Protein AF-A0A017SWA0-F1 (afdb_monomer_lite)

Sequence (152 aa):
MSAAVLQQTRLGQLRKLGAVLAPLDQPATQAIHRRFMESFVDPLRHDELLWALSKRRPIDHHRFLRADVVWPSAPAGASIAWLTAGSPEAGCFRLEREPWLPGVRLQPASLDEVWVGSWPGVFVCFDAGRAVLVTLDYERIFCNLRGRSPYR

Radius of gyration: 14.64 Å; chains: 1; bounding box: 35×38×32 Å

Structure (mmCIF, N/CA/C/O backbone):
data_AF-A0A017SWA0-F1
#
_entry.id   AF-A0A017SWA0-F1
#
loop_
_atom_site.group_PDB
_atom_site.id
_atom_site.type_symbol
_atom_site.label_atom_id
_atom_site.label_alt_id
_atom_site.label_comp_id
_atom_site.label_asym_id
_atom_site.label_entity_id
_atom_site.label_seq_id
_atom_site.pdbx_PDB_ins_code
_atom_site.Cartn_x
_atom_site.Cartn_y
_atom_site.Cartn_z
_atom_site.occupancy
_atom_site.B_iso_or_equiv
_atom_site.auth_seq_id
_atom_site.auth_comp_id
_atom_site.auth_asym_id
_atom_site.auth_atom_id
_atom_site.pdbx_PDB_model_num
ATOM 1 N N . MET A 1 1 ? 12.073 20.457 8.235 1.00 64.44 1 MET A N 1
ATOM 2 C CA . MET A 1 1 ? 11.106 19.610 8.972 1.00 64.44 1 MET A CA 1
ATOM 3 C C . MET A 1 1 ? 11.707 18.219 9.129 1.00 64.44 1 MET A C 1
ATOM 5 O O . MET A 1 1 ? 12.196 17.692 8.138 1.00 64.44 1 MET A O 1
ATOM 9 N N . SER A 1 2 ? 11.767 17.657 10.342 1.00 82.62 2 SER A N 1
ATOM 10 C CA . SER A 1 2 ? 12.342 16.318 10.561 1.00 82.62 2 SER A CA 1
ATOM 11 C C . SER A 1 2 ? 11.392 15.214 10.075 1.00 82.62 2 SER A C 1
ATOM 13 O O . SER A 1 2 ? 10.186 15.438 9.965 1.00 82.62 2 SER A O 1
ATOM 15 N N . ALA A 1 3 ? 11.924 14.016 9.806 1.00 77.25 3 ALA A N 1
ATOM 16 C CA . ALA A 1 3 ? 11.120 12.853 9.416 1.00 77.25 3 ALA A CA 1
ATOM 17 C C . ALA A 1 3 ? 10.039 12.526 10.461 1.00 77.25 3 ALA A C 1
ATOM 19 O O . ALA A 1 3 ? 8.894 12.281 10.099 1.00 77.25 3 ALA A O 1
ATOM 20 N N . ALA A 1 4 ? 10.384 12.627 11.749 1.00 79.31 4 ALA A N 1
ATOM 21 C CA . ALA A 1 4 ? 9.455 12.411 12.853 1.00 79.31 4 ALA A CA 1
ATOM 22 C C . ALA A 1 4 ? 8.306 13.433 12.872 1.00 79.31 4 ALA A C 1
ATOM 24 O O . ALA A 1 4 ? 7.157 13.047 13.059 1.00 79.31 4 ALA A O 1
ATOM 25 N N . VAL A 1 5 ? 8.589 14.720 12.631 1.00 84.38 5 VAL A N 1
ATOM 26 C CA . VAL A 1 5 ? 7.548 15.763 12.577 1.00 84.38 5 VAL A CA 1
ATOM 27 C C . VAL A 1 5 ? 6.638 15.550 11.374 1.00 84.38 5 VAL A C 1
ATOM 29 O O . VAL A 1 5 ? 5.422 15.557 11.529 1.00 84.38 5 VAL A O 1
ATOM 32 N N . LEU A 1 6 ? 7.211 15.285 10.194 1.00 81.62 6 LEU A N 1
ATOM 33 C CA . LEU A 1 6 ? 6.427 14.988 8.995 1.00 81.62 6 LEU A CA 1
ATOM 34 C C . LEU A 1 6 ? 5.513 13.782 9.232 1.00 81.62 6 LEU A C 1
ATOM 36 O O . LEU A 1 6 ? 4.318 13.846 8.959 1.00 81.62 6 LEU A O 1
ATOM 40 N N . GLN A 1 7 ? 6.055 12.708 9.801 1.00 82.25 7 GLN A N 1
ATOM 41 C CA . GLN A 1 7 ? 5.286 11.519 10.131 1.00 82.25 7 GLN A CA 1
ATOM 42 C C . GLN A 1 7 ? 4.168 11.824 11.135 1.00 82.25 7 GLN A C 1
ATOM 44 O O . GLN A 1 7 ? 3.028 11.437 10.907 1.00 82.25 7 GLN A O 1
ATOM 49 N N . GLN A 1 8 ? 4.453 12.544 12.221 1.00 84.75 8 GLN A N 1
ATOM 50 C CA . GLN A 1 8 ? 3.445 12.901 13.221 1.00 84.75 8 GLN A CA 1
ATOM 51 C C . GLN A 1 8 ? 2.324 13.758 12.640 1.00 84.75 8 GLN A C 1
ATOM 53 O O . GLN A 1 8 ? 1.156 13.466 12.895 1.00 84.75 8 GLN A O 1
ATOM 58 N N . THR A 1 9 ? 2.654 14.772 11.834 1.00 86.50 9 THR A N 1
ATOM 59 C CA . THR A 1 9 ? 1.653 15.570 11.118 1.00 86.50 9 THR A CA 1
ATOM 60 C C . THR A 1 9 ? 0.770 14.658 10.285 1.00 86.50 9 THR A C 1
ATOM 62 O O . THR A 1 9 ? -0.454 14.770 10.345 1.00 86.50 9 THR A O 1
ATOM 65 N N . ARG A 1 10 ? 1.373 13.702 9.572 1.00 80.81 10 ARG A N 1
ATOM 66 C CA . ARG A 1 10 ? 0.627 12.834 8.675 1.00 80.81 10 ARG A CA 1
ATOM 67 C C . ARG A 1 10 ? -0.291 11.852 9.384 1.00 80.81 10 ARG A C 1
ATOM 69 O O . ARG A 1 10 ? -1.489 11.797 9.111 1.00 80.81 10 ARG A O 1
ATOM 76 N N . LEU A 1 11 ? 0.253 11.134 10.360 1.00 83.44 11 LEU A N 1
ATOM 77 C CA . LEU A 1 11 ? -0.528 10.253 11.222 1.00 83.44 11 LEU A CA 1
ATOM 78 C C . LEU A 1 11 ? -1.622 11.033 11.966 1.00 83.44 11 LEU A C 1
ATOM 80 O O . LEU A 1 11 ? -2.702 10.503 12.207 1.00 83.44 11 LEU A O 1
ATOM 84 N N . GLY A 1 12 ? -1.370 12.302 12.292 1.00 85.75 12 GLY A N 1
ATOM 85 C CA . GLY A 1 12 ? -2.352 13.211 12.865 1.00 85.75 12 GLY A CA 1
ATOM 86 C C . GLY A 1 12 ? -3.560 13.439 11.956 1.00 85.75 12 GLY A C 1
ATOM 87 O O . GLY A 1 12 ? -4.685 13.339 12.438 1.00 85.75 12 GLY A O 1
ATOM 88 N N . GLN A 1 13 ? -3.371 13.702 10.656 1.00 83.94 13 GLN A N 1
ATOM 89 C CA . GLN A 1 13 ? -4.526 13.882 9.762 1.00 83.94 13 GLN A CA 1
ATOM 90 C C . GLN A 1 13 ? -5.250 12.550 9.511 1.00 83.94 13 GLN A C 1
ATOM 92 O O . GLN A 1 13 ? -6.470 12.550 9.417 1.00 83.94 13 GLN A O 1
ATOM 97 N N . LEU A 1 14 ? -4.544 11.412 9.507 1.00 79.38 14 LEU A N 1
ATOM 98 C CA . LEU A 1 14 ? -5.185 10.092 9.443 1.00 79.38 14 LEU A CA 1
ATOM 99 C C . LEU A 1 14 ? -6.092 9.820 10.645 1.00 79.38 14 LEU A C 1
ATOM 101 O O . LEU A 1 14 ? -7.234 9.404 10.479 1.00 79.38 14 LEU A O 1
ATOM 105 N N . ARG A 1 15 ? -5.617 10.119 11.856 1.00 85.81 15 ARG A N 1
ATOM 106 C CA . ARG A 1 15 ? -6.428 9.979 13.073 1.00 85.81 15 ARG A CA 1
ATOM 107 C C . ARG A 1 15 ? -7.638 10.911 13.077 1.00 85.81 15 ARG A C 1
ATOM 109 O O . ARG A 1 15 ? -8.692 10.516 13.558 1.00 85.81 15 ARG A O 1
ATOM 116 N N . LYS A 1 16 ? -7.517 12.122 12.517 1.00 86.75 16 LYS A N 1
ATOM 117 C CA . LYS A 1 16 ? -8.656 13.048 12.350 1.00 86.75 16 LYS A CA 1
ATOM 118 C C . LYS A 1 16 ? -9.744 12.493 11.427 1.00 86.75 16 LYS A C 1
ATOM 120 O O . LYS A 1 16 ? -10.898 12.859 11.594 1.00 86.75 16 LYS A O 1
ATOM 125 N N . LEU A 1 17 ? -9.378 11.614 10.495 1.00 82.38 17 LEU A N 1
ATOM 126 C CA . LEU A 1 17 ? -10.304 10.887 9.622 1.00 82.38 17 LEU A CA 1
ATOM 127 C C . LEU A 1 17 ? -10.823 9.582 10.259 1.00 82.38 17 LEU A C 1
ATOM 129 O O . LEU A 1 17 ? -11.461 8.789 9.585 1.00 82.38 17 LEU A O 1
ATOM 133 N N . GLY A 1 18 ? -10.535 9.326 11.541 1.00 84.25 18 GLY A N 1
ATOM 134 C CA . GLY A 1 18 ? -10.996 8.127 12.247 1.00 84.25 18 GLY A CA 1
ATOM 135 C C . GLY A 1 18 ? -10.137 6.876 12.037 1.00 84.25 18 GLY A C 1
ATOM 136 O O . GLY A 1 18 ? -10.454 5.831 12.601 1.00 84.25 18 GLY A O 1
ATOM 137 N N . ALA A 1 19 ? -9.025 6.966 11.295 1.00 84.12 19 ALA A N 1
ATOM 138 C CA . ALA A 1 19 ? -8.168 5.812 11.045 1.00 84.12 19 ALA A CA 1
ATOM 139 C C . ALA A 1 19 ? -7.457 5.346 12.329 1.00 84.12 19 ALA A C 1
ATOM 141 O O . ALA A 1 19 ? -6.717 6.101 12.973 1.00 84.12 19 ALA A O 1
ATOM 142 N N . VAL A 1 20 ? -7.616 4.064 12.651 1.00 88.19 20 VAL A N 1
ATOM 143 C CA . VAL A 1 20 ? -6.857 3.369 13.691 1.00 88.19 20 VAL A CA 1
ATOM 144 C C . VAL A 1 20 ? -5.598 2.802 13.052 1.00 88.19 20 VAL A C 1
ATOM 146 O O . VAL A 1 20 ? -5.649 2.016 12.102 1.00 88.19 20 VAL A O 1
ATOM 149 N N . LEU A 1 21 ? -4.447 3.237 13.562 1.00 89.62 21 LEU A N 1
ATOM 150 C CA . LEU A 1 21 ? -3.162 2.980 12.932 1.00 89.62 21 LEU A CA 1
ATOM 151 C C . LEU A 1 21 ? -2.029 2.827 13.937 1.00 89.62 21 LEU A C 1
ATOM 153 O O . LEU A 1 21 ? -2.053 3.423 15.018 1.00 89.62 21 LEU A O 1
ATOM 157 N N . ALA A 1 22 ? -1.001 2.093 13.527 1.00 89.75 22 ALA A N 1
ATOM 158 C CA . ALA A 1 22 ? 0.261 1.976 14.237 1.00 89.75 22 ALA A CA 1
ATOM 159 C C . ALA A 1 22 ? 1.428 2.091 13.244 1.00 89.75 22 ALA A C 1
ATOM 161 O O . ALA A 1 22 ? 1.410 1.415 12.209 1.00 89.75 22 ALA A O 1
ATOM 162 N N . PRO A 1 23 ? 2.439 2.937 13.517 1.00 90.56 23 PRO A N 1
ATOM 163 C CA . PRO A 1 23 ? 3.662 2.918 12.730 1.00 90.56 23 PRO A CA 1
ATOM 164 C C . PRO A 1 23 ? 4.344 1.558 12.883 1.00 90.56 23 PRO A C 1
ATOM 166 O O . PRO A 1 23 ? 4.330 0.955 13.956 1.00 90.56 23 PRO A O 1
ATOM 169 N N . LEU A 1 24 ? 4.934 1.089 11.796 1.00 91.31 24 LEU A N 1
ATOM 170 C CA . LEU A 1 24 ? 5.754 -0.107 11.778 1.00 91.31 24 LEU A CA 1
ATOM 171 C C . LEU A 1 24 ? 7.180 0.233 12.196 1.00 91.31 24 LEU A C 1
ATOM 173 O O . LEU A 1 24 ? 7.650 1.358 12.018 1.00 91.31 24 LEU A O 1
ATOM 177 N N . ASP A 1 25 ? 7.885 -0.755 12.728 1.00 90.94 25 ASP A N 1
ATOM 178 C CA . ASP A 1 25 ? 9.326 -0.650 12.885 1.00 90.94 25 ASP A CA 1
ATOM 179 C C . ASP A 1 25 ? 10.040 -0.802 11.528 1.00 90.94 25 ASP A C 1
ATOM 181 O O . ASP A 1 25 ? 9.435 -1.070 10.478 1.00 90.94 25 ASP A O 1
ATOM 185 N N . GLN A 1 26 ? 11.353 -0.578 11.536 1.00 87.94 26 GLN A N 1
ATOM 186 C CA . GLN A 1 26 ? 12.159 -0.658 10.322 1.00 87.94 26 GLN A CA 1
ATOM 187 C C . GLN A 1 26 ? 12.149 -2.070 9.702 1.00 87.94 26 GLN A C 1
ATOM 189 O O . GLN A 1 26 ? 11.946 -2.158 8.487 1.00 87.94 26 GLN A O 1
ATOM 194 N N . PRO A 1 27 ? 12.308 -3.169 10.470 1.00 91.69 27 PRO A N 1
ATOM 195 C CA . PRO A 1 27 ? 12.223 -4.522 9.919 1.00 91.69 27 PRO A CA 1
ATOM 196 C C . PRO A 1 27 ? 10.873 -4.836 9.260 1.00 91.69 27 PRO A C 1
ATOM 198 O O . PRO A 1 27 ? 10.852 -5.345 8.139 1.00 91.69 27 PRO A O 1
ATOM 201 N N . ALA A 1 28 ? 9.745 -4.499 9.894 1.00 90.19 28 ALA A N 1
ATOM 202 C CA . ALA A 1 28 ? 8.422 -4.737 9.320 1.00 90.19 28 ALA A CA 1
ATOM 203 C C . ALA A 1 28 ? 8.181 -3.873 8.075 1.00 90.19 28 ALA A C 1
ATOM 205 O O . ALA A 1 28 ? 7.642 -4.356 7.079 1.00 90.19 28 ALA A O 1
ATOM 206 N N . THR A 1 29 ? 8.646 -2.620 8.084 1.00 89.69 29 THR A N 1
ATOM 207 C CA . THR A 1 29 ? 8.607 -1.746 6.902 1.00 89.69 29 THR A CA 1
ATOM 208 C C . THR A 1 29 ? 9.385 -2.361 5.734 1.00 89.69 29 THR A C 1
ATOM 210 O O . THR A 1 29 ? 8.874 -2.439 4.617 1.00 89.69 29 THR A O 1
ATOM 213 N N . GLN A 1 30 ? 10.596 -2.866 5.988 1.00 88.00 30 GLN A N 1
ATOM 214 C CA . GLN A 1 30 ? 11.416 -3.541 4.977 1.00 88.00 30 GLN A CA 1
ATOM 215 C C . GLN A 1 30 ? 10.771 -4.833 4.464 1.00 88.00 30 GLN A C 1
ATOM 217 O O . GLN A 1 30 ? 10.814 -5.096 3.263 1.00 88.00 30 GLN A O 1
ATOM 222 N N . ALA A 1 31 ? 10.148 -5.624 5.341 1.00 88.44 31 ALA A N 1
ATOM 223 C CA . ALA A 1 31 ? 9.445 -6.844 4.952 1.00 88.44 31 ALA A CA 1
ATOM 224 C C . ALA A 1 31 ? 8.284 -6.549 3.990 1.00 88.44 31 ALA A C 1
ATOM 226 O O . ALA A 1 31 ? 8.104 -7.247 2.992 1.00 88.44 31 ALA A O 1
ATOM 227 N N . ILE A 1 32 ? 7.533 -5.476 4.241 1.00 85.56 32 ILE A N 1
ATOM 228 C CA . ILE A 1 32 ? 6.429 -5.060 3.370 1.00 85.56 32 ILE A CA 1
ATOM 229 C C . ILE A 1 32 ? 6.955 -4.485 2.057 1.00 85.56 32 ILE A C 1
ATOM 231 O O . ILE A 1 32 ? 6.401 -4.808 1.011 1.00 85.56 32 ILE A O 1
ATOM 235 N N . HIS A 1 33 ? 8.044 -3.708 2.073 1.00 85.56 33 HIS A N 1
ATOM 236 C CA . HIS A 1 33 ? 8.709 -3.272 0.841 1.00 85.56 33 HIS A CA 1
ATOM 237 C C . HIS A 1 33 ? 9.172 -4.456 -0.012 1.00 85.56 33 HIS A C 1
ATOM 239 O O . HIS A 1 33 ? 8.938 -4.461 -1.218 1.00 85.56 33 HIS A O 1
ATOM 245 N N . ARG A 1 34 ? 9.775 -5.481 0.598 1.00 86.44 34 ARG A N 1
ATOM 246 C CA . ARG A 1 34 ? 10.179 -6.6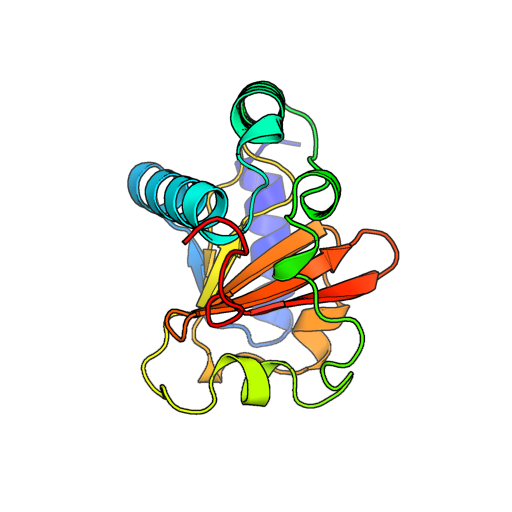99 -0.114 1.00 86.44 34 ARG A CA 1
ATOM 247 C C . ARG A 1 34 ? 8.975 -7.397 -0.736 1.00 86.44 34 ARG A C 1
ATOM 249 O O . ARG A 1 34 ? 8.978 -7.657 -1.934 1.00 86.44 34 ARG A O 1
ATOM 256 N N . ARG A 1 35 ? 7.915 -7.619 0.046 1.00 83.81 35 ARG A N 1
ATOM 257 C CA . ARG A 1 35 ? 6.675 -8.220 -0.461 1.00 83.81 35 ARG A CA 1
ATOM 258 C C . ARG A 1 35 ? 6.068 -7.387 -1.589 1.00 83.81 35 ARG A C 1
ATOM 260 O O . ARG A 1 35 ? 5.583 -7.951 -2.565 1.00 83.81 35 ARG A O 1
ATOM 267 N N . PHE A 1 36 ? 6.109 -6.059 -1.477 1.00 84.25 36 PHE A N 1
ATOM 268 C CA . PHE A 1 36 ? 5.671 -5.154 -2.533 1.00 84.25 36 PHE A CA 1
ATOM 269 C C . PHE A 1 36 ? 6.468 -5.378 -3.824 1.00 84.25 36 PHE A C 1
ATOM 271 O O . PHE A 1 36 ? 5.873 -5.561 -4.885 1.00 84.25 36 PHE A O 1
ATOM 278 N N . MET A 1 37 ? 7.797 -5.437 -3.725 1.00 86.44 37 MET A N 1
ATOM 279 C CA . MET A 1 37 ? 8.677 -5.684 -4.866 1.00 86.44 37 MET A CA 1
ATOM 280 C C . MET A 1 37 ? 8.401 -7.027 -5.538 1.00 86.44 37 MET A C 1
ATOM 282 O O . MET A 1 37 ? 8.176 -7.078 -6.743 1.00 86.44 37 MET A O 1
ATOM 286 N N . GLU A 1 38 ? 8.357 -8.099 -4.753 1.00 85.06 38 GLU A N 1
ATOM 287 C CA . GLU A 1 38 ? 8.117 -9.459 -5.247 1.00 85.06 38 GLU A CA 1
ATOM 288 C C . GLU A 1 38 ? 6.753 -9.600 -5.929 1.00 85.06 38 GLU A C 1
ATOM 290 O O . GLU A 1 38 ? 6.598 -10.365 -6.880 1.00 85.06 38 GLU A O 1
ATOM 295 N N . SER A 1 39 ? 5.752 -8.869 -5.438 1.00 80.06 39 SER A N 1
ATOM 296 C CA . SER A 1 39 ? 4.365 -9.093 -5.833 1.00 80.06 39 SER A CA 1
ATOM 297 C C . SER A 1 39 ? 3.886 -8.135 -6.929 1.00 80.06 39 SER A C 1
ATOM 299 O O . SER A 1 39 ? 3.073 -8.527 -7.767 1.00 80.06 39 SER A O 1
ATOM 301 N N . PHE A 1 40 ? 4.378 -6.894 -6.961 1.00 81.12 40 PHE A N 1
ATOM 302 C CA . PHE A 1 40 ? 3.823 -5.834 -7.811 1.00 81.12 40 PHE A CA 1
ATOM 303 C C . PHE A 1 40 ? 4.825 -5.201 -8.769 1.00 81.12 40 PHE A C 1
ATOM 305 O O . PHE A 1 40 ? 4.406 -4.648 -9.783 1.00 81.12 40 PHE A O 1
ATOM 312 N N . VAL A 1 41 ? 6.120 -5.263 -8.468 1.00 86.25 41 VAL A N 1
ATOM 313 C CA . VAL A 1 41 ? 7.140 -4.526 -9.216 1.00 86.25 41 VAL A CA 1
ATOM 314 C C . VAL A 1 41 ? 7.671 -5.374 -10.362 1.00 86.25 41 VAL A C 1
ATOM 316 O O . VAL A 1 41 ? 7.921 -6.568 -10.198 1.00 86.25 41 VAL A O 1
ATOM 319 N N . ASP A 1 42 ? 7.846 -4.748 -11.524 1.00 88.19 42 ASP A N 1
ATOM 320 C CA . ASP A 1 42 ? 8.524 -5.345 -12.673 1.00 88.19 42 ASP A CA 1
ATOM 321 C C . ASP A 1 42 ? 9.937 -5.792 -12.275 1.00 88.19 42 ASP A C 1
ATOM 323 O O . ASP A 1 42 ? 10.721 -4.941 -11.847 1.00 88.19 42 ASP A O 1
ATOM 327 N N . PRO A 1 43 ? 10.279 -7.094 -12.396 1.00 88.75 43 PRO A N 1
ATOM 328 C CA . PRO A 1 43 ? 11.615 -7.602 -12.094 1.00 88.75 43 PRO A CA 1
ATOM 329 C C . PRO A 1 43 ? 12.731 -6.803 -12.770 1.00 88.75 43 PRO A C 1
ATOM 331 O O . PRO A 1 43 ? 13.770 -6.567 -12.160 1.00 88.75 43 PRO A O 1
ATOM 334 N N . LEU A 1 44 ? 12.495 -6.306 -13.989 1.00 91.00 44 LEU A N 1
ATOM 335 C CA . LEU A 1 44 ? 13.467 -5.497 -14.730 1.00 91.00 44 LEU A CA 1
ATOM 336 C C . LEU A 1 44 ? 13.691 -4.107 -14.115 1.00 91.00 44 LEU A C 1
ATOM 338 O O . LEU A 1 44 ? 14.655 -3.426 -14.457 1.00 91.00 44 LEU A O 1
ATOM 342 N N . ARG A 1 45 ? 12.813 -3.676 -13.206 1.00 90.88 45 ARG A N 1
ATOM 343 C CA . ARG A 1 45 ? 12.863 -2.382 -12.512 1.00 90.88 45 ARG A CA 1
ATOM 344 C C . ARG A 1 45 ? 13.203 -2.503 -11.024 1.00 90.88 45 ARG A C 1
ATOM 346 O O . ARG A 1 45 ? 13.184 -1.492 -10.319 1.00 90.88 45 ARG A O 1
ATOM 353 N N . HIS A 1 46 ? 13.522 -3.702 -10.523 1.00 90.50 46 HIS A N 1
ATOM 354 C CA . HIS A 1 46 ? 13.856 -3.921 -9.105 1.00 90.50 46 HIS A CA 1
ATOM 355 C C . HIS A 1 46 ? 15.050 -3.077 -8.662 1.00 90.50 46 HIS A C 1
ATOM 357 O O . HIS A 1 46 ? 14.945 -2.351 -7.674 1.00 90.50 46 HIS A O 1
ATOM 363 N N . ASP A 1 47 ? 16.142 -3.099 -9.424 1.00 91.44 47 ASP A N 1
ATOM 364 C CA . ASP A 1 47 ? 17.348 -2.325 -9.107 1.00 91.44 47 ASP A CA 1
ATOM 365 C C . ASP A 1 47 ? 17.092 -0.815 -9.150 1.00 91.44 47 ASP A C 1
ATOM 367 O O . ASP A 1 47 ? 17.576 -0.064 -8.300 1.00 91.44 47 ASP A O 1
ATOM 371 N N . GLU A 1 48 ? 16.269 -0.359 -10.097 1.00 92.44 48 GLU A N 1
ATOM 372 C CA . GLU A 1 48 ? 15.878 1.046 -10.203 1.00 92.44 48 GLU A CA 1
ATOM 373 C C . GLU A 1 48 ? 15.076 1.497 -8.974 1.00 92.44 48 GLU A C 1
ATOM 375 O O . GLU A 1 48 ? 15.282 2.600 -8.454 1.00 92.44 48 GLU A O 1
ATOM 380 N N . LEU A 1 49 ? 14.172 0.643 -8.484 1.00 89.44 49 LEU A N 1
ATOM 381 C CA . LEU A 1 49 ? 13.407 0.904 -7.272 1.00 89.44 49 LEU A CA 1
ATOM 382 C C . LEU A 1 49 ? 14.302 0.880 -6.030 1.00 89.44 49 LEU A C 1
ATOM 384 O O . LEU A 1 49 ? 14.220 1.806 -5.229 1.00 89.44 49 LEU A O 1
ATOM 388 N N . LEU A 1 50 ? 15.189 -0.108 -5.876 1.00 90.44 50 LEU A N 1
ATOM 389 C CA . LEU A 1 50 ? 16.145 -0.158 -4.760 1.00 90.44 50 LEU A CA 1
ATOM 390 C C . LEU A 1 50 ? 17.027 1.091 -4.726 1.00 90.44 50 LEU A C 1
ATOM 392 O O . LEU A 1 50 ? 17.214 1.710 -3.673 1.00 90.44 50 LEU A O 1
ATOM 396 N N . TRP A 1 51 ? 17.511 1.517 -5.892 1.00 90.31 51 TRP A N 1
ATOM 397 C CA . TRP A 1 51 ? 18.255 2.758 -6.013 1.00 90.31 51 TRP A CA 1
ATOM 398 C C . TRP A 1 51 ? 17.401 3.965 -5.625 1.00 90.31 51 TRP A C 1
ATOM 400 O O . TRP A 1 51 ? 17.881 4.819 -4.881 1.00 90.31 51 TRP A O 1
ATOM 410 N N . ALA A 1 52 ? 16.137 4.039 -6.051 1.00 89.00 52 ALA A N 1
ATOM 411 C CA . ALA A 1 52 ? 15.230 5.114 -5.660 1.00 89.00 52 ALA A CA 1
ATOM 412 C C . ALA A 1 52 ? 14.954 5.134 -4.145 1.00 89.00 52 ALA A C 1
ATOM 414 O O . ALA A 1 52 ? 15.016 6.211 -3.555 1.00 89.00 52 ALA A O 1
ATOM 415 N N . LEU A 1 53 ? 14.730 3.972 -3.516 1.00 87.12 53 LEU A N 1
ATOM 416 C CA . LEU A 1 53 ? 14.527 3.804 -2.068 1.00 87.12 53 LEU A CA 1
ATOM 417 C C . LEU A 1 53 ? 15.736 4.291 -1.256 1.00 87.12 53 LEU A C 1
ATOM 419 O O . LEU A 1 53 ? 15.569 4.846 -0.172 1.00 87.12 53 LEU A O 1
ATOM 423 N N . SER A 1 54 ? 16.952 4.151 -1.797 1.00 87.94 54 SER A N 1
ATOM 424 C CA . SER A 1 54 ? 18.174 4.673 -1.165 1.00 87.94 54 SER A CA 1
ATOM 425 C C . SER A 1 54 ? 18.250 6.207 -1.145 1.00 87.94 54 SER A C 1
ATOM 427 O O . SER A 1 54 ? 19.031 6.792 -0.389 1.00 87.94 54 SER A O 1
ATOM 429 N N . LYS A 1 55 ? 17.462 6.891 -1.984 1.00 86.19 55 LYS A N 1
ATOM 430 C CA . LYS A 1 55 ? 17.471 8.351 -2.082 1.00 86.19 55 LYS A CA 1
ATOM 431 C C . LYS A 1 55 ? 16.493 8.952 -1.080 1.00 86.19 55 LYS A C 1
ATOM 433 O O . LYS A 1 55 ? 15.349 8.529 -0.958 1.00 86.19 55 LYS A O 1
ATOM 438 N N . ARG A 1 56 ? 16.895 10.054 -0.439 1.00 83.25 56 ARG A N 1
ATOM 439 C CA . ARG A 1 56 ? 15.996 10.890 0.377 1.00 83.25 56 ARG A CA 1
ATOM 440 C C . ARG A 1 56 ? 15.110 11.789 -0.493 1.00 83.25 56 ARG A C 1
ATOM 442 O O . ARG A 1 56 ? 15.113 13.006 -0.339 1.00 83.25 56 ARG A O 1
ATOM 449 N N . ARG A 1 57 ? 14.381 11.190 -1.438 1.00 86.00 57 ARG A N 1
ATOM 450 C CA . ARG A 1 57 ? 13.365 11.868 -2.254 1.00 86.00 57 ARG A CA 1
ATOM 451 C C . ARG A 1 57 ? 12.063 11.063 -2.323 1.00 86.00 57 ARG A C 1
ATOM 453 O O . ARG A 1 57 ? 12.125 9.840 -2.230 1.00 86.00 57 ARG A O 1
ATOM 460 N N . PRO A 1 58 ? 10.909 11.719 -2.509 1.00 85.12 58 PRO A N 1
ATOM 461 C CA . PRO A 1 58 ? 9.657 11.014 -2.731 1.00 85.12 58 PRO A CA 1
ATOM 462 C C . PRO A 1 58 ? 9.708 10.132 -3.988 1.00 85.12 58 PRO A C 1
ATOM 464 O O . PRO A 1 58 ? 10.266 10.532 -5.013 1.00 85.12 58 PRO A O 1
ATOM 467 N N . ILE A 1 59 ? 9.100 8.953 -3.914 1.00 85.94 59 ILE A N 1
ATOM 468 C CA . ILE A 1 59 ? 9.083 7.939 -4.966 1.00 85.94 59 ILE A CA 1
ATOM 469 C C . ILE A 1 59 ? 7.674 7.775 -5.495 1.00 85.94 59 ILE A C 1
ATOM 471 O O . ILE A 1 59 ? 6.729 7.572 -4.739 1.00 85.94 59 ILE A O 1
ATOM 475 N N . ASP A 1 60 ? 7.550 7.822 -6.812 1.00 84.00 60 ASP A N 1
ATOM 476 C CA . ASP A 1 60 ? 6.312 7.434 -7.452 1.00 84.00 60 ASP A CA 1
ATOM 477 C C . ASP A 1 60 ? 6.312 5.932 -7.740 1.00 84.00 60 ASP A C 1
ATOM 479 O O . ASP A 1 60 ? 7.043 5.460 -8.609 1.00 84.00 60 ASP A O 1
ATOM 483 N N . HIS A 1 61 ? 5.547 5.170 -6.960 1.00 81.06 61 HIS A N 1
ATOM 484 C CA . HIS A 1 61 ? 5.566 3.710 -7.024 1.00 81.06 61 HIS A CA 1
ATOM 485 C C . HIS A 1 61 ? 4.943 3.172 -8.321 1.00 81.06 61 HIS A C 1
ATOM 487 O O . HIS A 1 61 ? 5.326 2.083 -8.750 1.00 81.06 61 HIS A O 1
ATOM 493 N N . HIS A 1 62 ? 4.046 3.927 -8.980 1.00 82.44 62 HIS A N 1
ATOM 494 C CA . HIS A 1 62 ? 3.307 3.427 -10.148 1.00 82.44 62 HIS A CA 1
ATOM 495 C C . HIS A 1 62 ? 4.241 3.082 -11.308 1.00 82.44 62 HIS A C 1
ATOM 497 O O . HIS A 1 62 ? 4.029 2.100 -12.013 1.00 82.44 62 HIS A O 1
ATOM 503 N N . ARG A 1 63 ? 5.326 3.851 -11.462 1.00 85.69 63 ARG A N 1
ATOM 504 C CA . ARG A 1 63 ? 6.279 3.693 -12.563 1.00 85.69 63 ARG A CA 1
ATOM 505 C C . ARG A 1 63 ? 7.047 2.372 -12.515 1.00 85.69 63 ARG A C 1
ATOM 507 O O . ARG A 1 63 ? 7.737 2.047 -13.473 1.00 85.69 63 ARG A O 1
ATOM 514 N N . PHE A 1 64 ? 7.017 1.660 -11.392 1.00 88.25 64 PHE A N 1
ATOM 515 C CA . PHE A 1 64 ? 7.727 0.395 -11.238 1.00 88.25 64 PHE A CA 1
ATOM 516 C C . PHE A 1 64 ? 6.790 -0.815 -11.291 1.00 88.25 64 PHE A C 1
ATOM 518 O O . PHE A 1 64 ? 7.270 -1.945 -11.260 1.00 88.25 64 PHE A O 1
ATOM 525 N N . LEU A 1 65 ? 5.473 -0.599 -11.345 1.00 85.38 65 LEU A N 1
ATOM 526 C CA . LEU A 1 65 ? 4.493 -1.678 -11.333 1.00 85.38 65 LEU A CA 1
ATOM 527 C C . LEU A 1 65 ? 4.548 -2.494 -12.625 1.00 85.38 65 LEU A C 1
ATOM 529 O O . LEU A 1 65 ? 4.785 -1.960 -13.710 1.00 85.38 65 LEU A O 1
ATOM 533 N N . ARG A 1 66 ? 4.267 -3.791 -12.511 1.00 85.75 66 ARG A N 1
ATOM 534 C CA . ARG A 1 66 ? 4.023 -4.642 -13.675 1.00 85.75 66 ARG A CA 1
ATOM 535 C C . ARG A 1 66 ? 2.692 -4.280 -14.329 1.00 85.75 66 ARG A C 1
ATOM 537 O O . ARG A 1 66 ? 1.707 -4.019 -13.644 1.00 85.75 66 ARG A O 1
ATOM 544 N N . ALA A 1 67 ? 2.637 -4.333 -15.654 1.00 82.81 67 ALA A N 1
ATOM 545 C CA . ALA A 1 67 ? 1.407 -4.043 -16.391 1.00 82.81 67 ALA A CA 1
ATOM 546 C C . ALA A 1 67 ? 0.305 -5.101 -16.173 1.00 82.81 67 ALA A C 1
ATOM 548 O O . ALA A 1 67 ? -0.873 -4.773 -16.244 1.00 82.81 67 ALA A O 1
ATOM 549 N N . ASP A 1 68 ? 0.673 -6.354 -15.881 1.00 77.81 68 ASP A N 1
ATOM 550 C CA . ASP A 1 68 ? -0.251 -7.486 -15.704 1.00 77.81 68 ASP A CA 1
ATOM 551 C C . ASP A 1 68 ? -0.994 -7.482 -14.358 1.00 77.81 68 ASP A C 1
ATOM 553 O O . ASP A 1 68 ? -2.010 -8.163 -14.215 1.00 77.81 68 ASP A O 1
ATOM 557 N N . VAL A 1 69 ? -0.504 -6.725 -13.370 1.00 77.06 69 VAL A N 1
ATOM 558 C CA . VAL A 1 69 ? -1.176 -6.577 -12.070 1.00 77.06 69 VAL A CA 1
ATOM 559 C C . VAL A 1 69 ? -2.037 -5.329 -11.987 1.00 77.06 69 VAL A C 1
ATOM 561 O O . VAL A 1 69 ? -2.894 -5.280 -11.108 1.00 77.06 69 VAL A O 1
ATOM 564 N N . VAL A 1 70 ? -1.824 -4.346 -12.866 1.00 77.19 70 VAL A N 1
ATOM 565 C CA . VAL A 1 70 ? -2.580 -3.090 -12.899 1.00 77.19 70 VAL A CA 1
ATOM 566 C C . VAL A 1 70 ? -3.937 -3.332 -13.543 1.00 77.19 70 VAL A C 1
ATOM 568 O O . VAL A 1 70 ? -4.029 -3.820 -14.667 1.00 77.19 70 VAL A O 1
ATOM 571 N N . TRP A 1 71 ? -5.003 -2.962 -12.837 1.00 73.75 71 TRP A N 1
ATOM 572 C CA . TRP A 1 71 ? -6.361 -3.147 -13.321 1.00 73.75 71 TRP A CA 1
ATOM 573 C C . TRP A 1 71 ? -7.083 -1.801 -13.473 1.00 73.75 71 TRP A C 1
ATOM 575 O O . TRP A 1 71 ? -7.346 -1.140 -12.467 1.00 73.75 71 TRP A O 1
ATOM 585 N N . PRO A 1 72 ? -7.434 -1.389 -14.707 1.00 60.12 72 PRO A N 1
ATOM 586 C CA . PRO A 1 72 ? -8.049 -0.085 -14.964 1.00 60.12 72 PRO A CA 1
ATOM 587 C C . PRO A 1 72 ? -9.530 0.001 -14.557 1.00 60.12 72 PRO A C 1
ATOM 589 O O . PRO A 1 72 ? -10.100 1.084 -14.558 1.00 60.12 72 PRO A O 1
ATOM 592 N N . SER A 1 73 ? -10.173 -1.124 -14.230 1.00 59.06 73 SER A N 1
ATOM 593 C CA . SER A 1 73 ? -11.632 -1.228 -14.065 1.00 59.06 73 SER A CA 1
ATOM 594 C C . SER A 1 73 ? -12.089 -1.653 -12.667 1.00 59.06 73 SER A C 1
ATOM 596 O O . SER A 1 73 ? -13.221 -2.104 -12.493 1.00 59.06 73 SER A O 1
ATOM 598 N N . ALA A 1 74 ? -11.230 -1.548 -11.655 1.00 59.47 74 ALA A N 1
ATOM 599 C CA . ALA A 1 74 ? -11.676 -1.737 -10.280 1.00 59.47 74 ALA A CA 1
ATOM 600 C C . ALA A 1 74 ? -12.615 -0.587 -9.859 1.00 59.47 74 ALA A C 1
ATOM 602 O O . ALA A 1 74 ? -12.463 0.546 -10.325 1.00 59.47 74 ALA A O 1
ATOM 603 N N . PRO A 1 75 ? -13.634 -0.874 -9.032 1.00 62.66 75 PRO A N 1
ATOM 604 C CA . PRO A 1 75 ? -14.703 0.077 -8.788 1.00 62.66 75 PRO A CA 1
ATOM 605 C C . PRO A 1 75 ? -14.167 1.302 -8.039 1.00 62.66 75 PRO A C 1
ATOM 607 O O . PRO A 1 75 ? -13.512 1.186 -7.007 1.00 62.66 75 PRO A O 1
ATOM 610 N N . ALA A 1 76 ? -14.466 2.494 -8.567 1.00 61.41 76 ALA A N 1
ATOM 611 C CA . ALA A 1 76 ? -14.072 3.766 -7.959 1.00 61.41 76 ALA A CA 1
ATOM 612 C C . ALA A 1 76 ? -14.670 3.966 -6.549 1.00 61.41 76 ALA A C 1
ATOM 614 O O . ALA A 1 76 ? -14.140 4.749 -5.762 1.00 61.41 76 ALA A O 1
ATOM 615 N N . GLY A 1 77 ? -15.756 3.249 -6.235 1.00 67.06 77 GLY A N 1
ATOM 616 C CA . GLY A 1 77 ? -16.350 3.150 -4.904 1.00 67.06 77 GLY A CA 1
ATOM 617 C C . GLY A 1 77 ? -16.211 1.745 -4.318 1.00 67.06 77 GLY A C 1
ATOM 618 O O . GLY A 1 77 ? -16.040 0.769 -5.045 1.00 67.06 77 GLY A O 1
ATOM 619 N N . ALA A 1 78 ? -16.325 1.646 -2.994 1.00 75.94 78 ALA A N 1
ATOM 620 C CA . ALA A 1 78 ? -16.160 0.398 -2.250 1.00 75.94 78 ALA A CA 1
ATOM 621 C C . ALA A 1 78 ? -14.759 -0.239 -2.413 1.00 75.94 78 ALA A C 1
ATOM 623 O O . ALA A 1 78 ? -14.615 -1.459 -2.334 1.00 75.94 78 ALA A O 1
ATOM 624 N N . SER A 1 79 ? -13.720 0.582 -2.605 1.00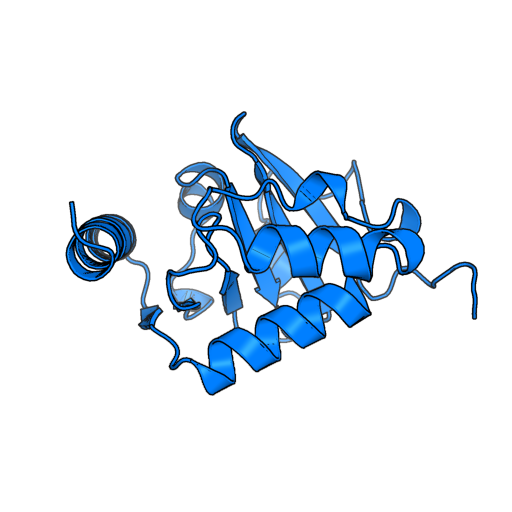 77.94 79 SER A N 1
ATOM 625 C CA . SER A 1 79 ? -12.311 0.177 -2.653 1.00 77.94 79 SER A CA 1
ATOM 626 C C . SER A 1 79 ? -11.921 -0.627 -1.413 1.00 77.94 79 SER A C 1
ATOM 628 O O . SER A 1 79 ? -11.267 -1.659 -1.534 1.00 77.94 79 SER A O 1
ATOM 630 N N . ILE A 1 80 ? -12.350 -0.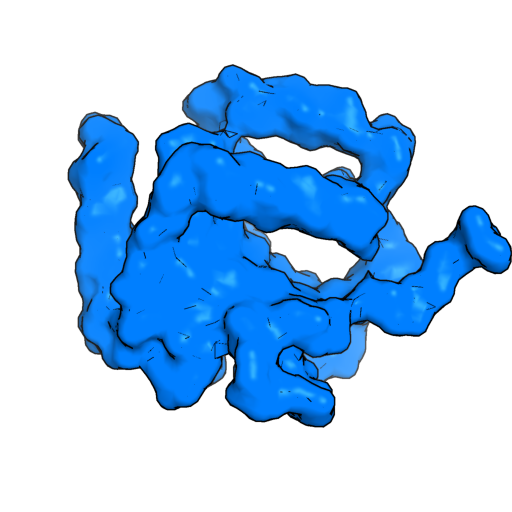197 -0.222 1.00 78.56 80 ILE A N 1
ATOM 631 C CA . ILE A 1 80 ? -12.048 -0.894 1.036 1.00 78.56 80 ILE A CA 1
ATOM 632 C C . ILE A 1 80 ? -12.752 -2.253 1.082 1.00 78.56 80 ILE A C 1
ATOM 634 O O . ILE A 1 80 ? -12.137 -3.256 1.453 1.00 78.56 80 ILE A O 1
ATOM 638 N N . ALA A 1 81 ? -14.012 -2.319 0.644 1.00 79.56 81 ALA A N 1
ATOM 639 C CA . ALA A 1 81 ? -14.741 -3.581 0.546 1.00 79.56 81 ALA A CA 1
ATOM 640 C C . ALA A 1 81 ? -14.089 -4.523 -0.479 1.00 79.56 81 ALA A C 1
ATOM 642 O O . ALA A 1 81 ? -13.899 -5.701 -0.197 1.00 79.56 81 ALA A O 1
ATOM 643 N N . TRP A 1 82 ? -13.667 -4.014 -1.640 1.00 79.69 82 TRP A N 1
ATOM 644 C CA . TRP A 1 82 ? -12.927 -4.790 -2.636 1.00 79.69 82 TRP A CA 1
ATOM 645 C C . TRP A 1 82 ? -11.580 -5.286 -2.093 1.00 79.69 82 TRP A C 1
ATOM 647 O O . TRP A 1 82 ? -11.229 -6.448 -2.290 1.00 79.69 82 TRP A O 1
ATOM 657 N N . LEU A 1 83 ? -10.836 -4.449 -1.373 1.00 78.56 83 LEU A N 1
ATOM 658 C CA . LEU A 1 83 ? -9.549 -4.810 -0.777 1.00 78.56 83 LEU A CA 1
ATOM 659 C C . LEU A 1 83 ? -9.679 -5.907 0.291 1.00 78.56 83 LEU A C 1
ATOM 661 O O . LEU A 1 83 ? -8.826 -6.791 0.369 1.00 78.56 83 LEU A O 1
ATOM 665 N N . THR A 1 84 ? -10.758 -5.878 1.074 1.00 75.88 84 THR A N 1
ATOM 666 C CA . THR A 1 84 ? -11.008 -6.805 2.195 1.00 75.88 84 THR A CA 1
ATOM 667 C C . THR A 1 84 ? -11.854 -8.027 1.828 1.00 75.88 84 THR A C 1
ATOM 669 O O . THR A 1 84 ? -11.873 -9.010 2.572 1.00 75.88 84 THR A O 1
ATOM 672 N N . ALA A 1 85 ? -12.546 -8.017 0.684 1.00 77.50 85 ALA A N 1
ATOM 673 C CA . ALA A 1 85 ? -13.490 -9.074 0.331 1.00 77.50 85 ALA A CA 1
ATOM 674 C C . ALA A 1 85 ? -12.821 -10.455 0.258 1.00 77.50 85 ALA A C 1
ATOM 676 O O . ALA A 1 85 ? -11.912 -10.684 -0.547 1.00 77.50 85 ALA A O 1
ATOM 677 N N . GLY A 1 86 ? -13.336 -11.394 1.056 1.00 71.00 86 GLY A N 1
ATOM 678 C CA . GLY A 1 86 ? -12.849 -12.773 1.141 1.00 71.00 86 GLY A CA 1
ATOM 679 C C . GLY A 1 86 ? -11.733 -13.000 2.165 1.00 71.00 86 GLY A C 1
ATOM 680 O O . GLY A 1 86 ? -11.234 -14.118 2.247 1.00 71.00 86 GLY A O 1
ATOM 681 N N . SER A 1 87 ? -11.339 -11.980 2.936 1.00 70.50 87 SER A N 1
ATOM 682 C CA . SER A 1 87 ? -10.433 -12.134 4.079 1.00 70.50 87 SER A CA 1
ATOM 683 C C . SER A 1 87 ? -10.694 -11.035 5.124 1.00 70.50 87 SER A C 1
ATOM 685 O O . SER A 1 87 ? -10.051 -9.985 5.092 1.00 70.50 87 SER A O 1
ATOM 687 N N . PRO A 1 88 ? -11.655 -11.238 6.047 1.00 61.25 88 PRO A N 1
ATOM 688 C CA . PRO A 1 88 ? -12.002 -10.247 7.072 1.00 61.25 88 PRO A CA 1
ATOM 689 C C . PRO A 1 88 ? -10.856 -9.972 8.062 1.00 61.25 88 PRO A C 1
ATOM 691 O O . PRO A 1 88 ? -10.849 -8.935 8.718 1.00 61.25 88 PRO A O 1
ATOM 694 N N . GLU A 1 89 ? -9.867 -10.867 8.132 1.00 64.88 89 GLU A N 1
ATOM 695 C CA . GLU A 1 89 ? -8.651 -10.710 8.938 1.00 64.88 89 GLU A CA 1
ATOM 696 C C . GLU A 1 89 ? -7.481 -10.073 8.167 1.00 64.88 89 GLU A C 1
ATOM 698 O O . GLU A 1 89 ? -6.378 -9.968 8.702 1.00 64.88 89 GLU A O 1
ATOM 703 N N . ALA A 1 90 ? -7.683 -9.650 6.911 1.00 71.12 90 ALA A N 1
ATOM 704 C CA . ALA A 1 90 ? -6.604 -9.101 6.099 1.00 71.12 90 ALA A CA 1
ATOM 705 C C . ALA A 1 90 ? -5.971 -7.868 6.762 1.00 71.12 90 ALA A C 1
ATOM 707 O O . ALA A 1 90 ? -6.647 -6.875 7.030 1.00 71.12 90 ALA A O 1
ATOM 708 N N . GLY A 1 91 ? -4.656 -7.895 6.982 1.00 75.38 91 GLY A N 1
ATOM 709 C CA . GLY A 1 91 ? -3.913 -6.720 7.413 1.00 75.38 91 GLY A CA 1
ATOM 710 C C . GLY A 1 91 ? -3.888 -5.671 6.308 1.00 75.38 91 GLY A C 1
ATOM 711 O O . GLY A 1 91 ? -3.676 -6.012 5.147 1.00 75.38 91 GLY A O 1
ATOM 712 N N . CYS A 1 92 ? -4.101 -4.404 6.669 1.00 84.06 92 CYS A N 1
ATOM 713 C CA . CYS A 1 92 ? -3.920 -3.268 5.773 1.00 84.06 92 CYS A CA 1
ATOM 714 C C . CYS A 1 92 ? -2.593 -2.584 6.098 1.00 84.06 92 CYS A C 1
ATOM 716 O O . CYS A 1 92 ? -2.348 -2.180 7.240 1.00 84.06 92 CYS A O 1
ATOM 718 N N . PHE A 1 93 ? -1.737 -2.455 5.092 1.00 87.31 93 PHE A N 1
ATOM 719 C CA . PHE A 1 93 ? -0.418 -1.862 5.241 1.00 87.31 93 PHE A CA 1
ATOM 720 C C . PHE A 1 93 ? -0.219 -0.746 4.243 1.00 87.31 93 PHE A C 1
ATOM 722 O O . PHE A 1 93 ? -0.468 -0.922 3.053 1.00 87.31 93 PHE A O 1
ATOM 729 N N . ARG A 1 94 ? 0.288 0.380 4.731 1.00 87.25 94 ARG A N 1
ATOM 730 C CA . ARG A 1 94 ? 0.601 1.552 3.932 1.00 87.25 94 ARG A CA 1
ATOM 731 C C . ARG A 1 94 ? 2.110 1.762 3.852 1.00 87.25 94 ARG A C 1
ATOM 733 O O . ARG A 1 94 ? 2.775 1.814 4.886 1.00 87.25 94 ARG A O 1
ATOM 740 N N . LEU A 1 95 ? 2.623 1.927 2.636 1.00 87.38 95 LEU A N 1
ATOM 741 C CA . LEU A 1 95 ? 3.962 2.449 2.363 1.00 87.38 95 LEU A CA 1
ATOM 742 C C . LEU A 1 95 ? 3.851 3.914 1.930 1.00 87.38 95 LEU A C 1
ATOM 744 O O . LEU A 1 95 ? 2.999 4.269 1.110 1.00 87.38 95 LEU A O 1
ATOM 748 N N . GLU A 1 96 ? 4.696 4.764 2.508 1.00 84.81 96 GLU A N 1
ATOM 749 C CA . GLU A 1 96 ? 4.752 6.189 2.185 1.00 84.81 96 GLU A CA 1
ATOM 750 C C . GLU A 1 96 ? 5.535 6.437 0.892 1.00 84.81 96 GLU A C 1
ATOM 752 O O . GLU A 1 96 ? 6.445 5.689 0.530 1.00 84.81 96 GLU A O 1
ATOM 757 N N . ARG A 1 97 ? 5.236 7.561 0.237 1.00 85.06 97 ARG A N 1
ATOM 758 C CA . ARG A 1 97 ? 6.019 8.075 -0.892 1.00 85.06 97 ARG A CA 1
ATOM 759 C C . ARG A 1 97 ? 7.480 8.310 -0.512 1.00 85.06 97 ARG A C 1
ATOM 761 O O . ARG A 1 97 ? 8.381 8.132 -1.324 1.00 85.06 97 ARG A O 1
ATOM 768 N N . GLU A 1 98 ? 7.706 8.795 0.701 1.00 87.19 98 GLU A N 1
ATOM 769 C CA . GLU A 1 98 ? 9.011 9.084 1.272 1.00 87.19 98 GLU A CA 1
ATOM 770 C C . GLU A 1 98 ? 9.580 7.809 1.908 1.00 87.19 98 GLU A C 1
ATOM 772 O O . GLU A 1 98 ? 9.168 7.451 3.012 1.00 87.19 98 GLU A O 1
ATOM 777 N N . PRO A 1 99 ? 10.564 7.144 1.278 1.00 83.75 99 PRO A N 1
ATOM 778 C CA . PRO A 1 99 ? 11.044 5.823 1.703 1.00 83.75 99 PRO A CA 1
ATOM 779 C C . PRO A 1 99 ? 11.753 5.807 3.064 1.00 83.75 99 PRO A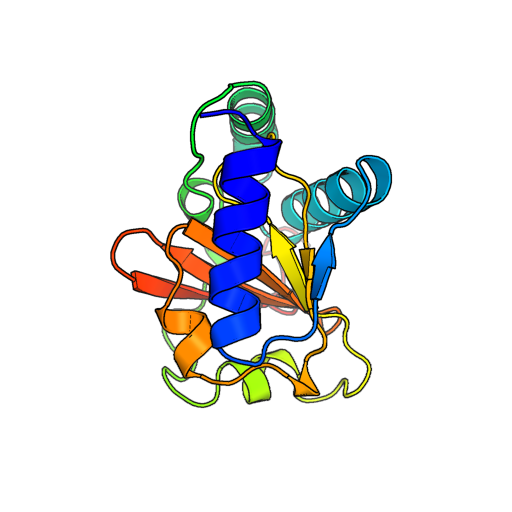 C 1
ATOM 781 O O . PRO A 1 99 ? 12.055 4.747 3.601 1.00 83.75 99 PRO A O 1
ATOM 784 N N . TRP A 1 100 ? 12.061 6.982 3.621 1.00 85.94 100 TRP A N 1
ATOM 785 C CA . TRP A 1 100 ? 12.647 7.119 4.956 1.00 85.94 100 TRP A CA 1
ATOM 786 C C . TRP A 1 100 ? 11.599 7.238 6.067 1.00 85.94 100 TRP A C 1
ATOM 788 O O . TRP A 1 100 ? 11.974 7.366 7.233 1.00 85.94 100 TRP A O 1
ATOM 798 N N . LEU A 1 101 ? 10.310 7.280 5.726 1.00 87.56 101 LEU A N 1
ATOM 799 C CA . LEU A 1 101 ? 9.232 7.177 6.699 1.00 87.56 101 LEU A CA 1
ATOM 800 C C . LEU A 1 101 ? 8.890 5.698 6.902 1.00 87.56 101 LEU A C 1
ATOM 802 O O . LEU A 1 101 ? 8.907 4.931 5.939 1.00 87.56 101 LEU A O 1
ATOM 806 N N . PRO A 1 102 ? 8.575 5.277 8.135 1.00 88.69 102 PRO A N 1
ATOM 807 C CA . PRO A 1 102 ? 8.160 3.906 8.369 1.00 88.69 102 PRO A CA 1
ATOM 808 C C . PRO A 1 102 ? 6.808 3.640 7.706 1.00 88.69 102 PRO A C 1
ATOM 810 O O . PRO A 1 102 ? 5.970 4.538 7.564 1.00 88.69 102 PRO A O 1
ATOM 813 N N . GLY A 1 103 ? 6.581 2.376 7.361 1.00 89.12 103 GLY A N 1
ATOM 814 C CA . GLY A 1 103 ? 5.265 1.918 6.953 1.00 89.12 103 GLY A CA 1
ATOM 815 C C . GLY A 1 103 ? 4.256 2.047 8.094 1.00 89.12 103 GLY A C 1
ATOM 816 O O . GLY A 1 103 ? 4.602 2.255 9.260 1.00 89.12 103 GLY A O 1
ATOM 817 N N . VAL A 1 104 ? 2.979 1.915 7.763 1.00 89.69 104 VAL A N 1
ATOM 818 C CA . VAL A 1 104 ? 1.887 2.044 8.729 1.00 89.69 104 VAL A CA 1
ATOM 819 C C . VAL A 1 104 ? 0.980 0.833 8.612 1.00 89.69 104 VAL A C 1
ATOM 821 O O . VAL A 1 104 ? 0.520 0.502 7.522 1.00 89.69 104 VAL A O 1
ATOM 824 N N . ARG A 1 105 ? 0.693 0.181 9.738 1.00 90.12 105 ARG A N 1
ATOM 825 C CA . ARG A 1 105 ? -0.395 -0.790 9.827 1.00 90.12 105 ARG A CA 1
ATOM 826 C C . ARG A 1 105 ? -1.686 -0.048 10.132 1.00 90.12 105 ARG A C 1
ATOM 828 O O . ARG A 1 105 ? -1.729 0.767 11.051 1.00 90.12 105 ARG A O 1
ATOM 835 N N . LEU A 1 106 ? -2.725 -0.354 9.374 1.00 86.62 106 LEU A N 1
ATOM 836 C CA . LEU A 1 106 ? -4.054 0.227 9.485 1.00 86.62 106 LEU A CA 1
ATOM 837 C C . LEU A 1 106 ? -5.038 -0.872 9.881 1.00 86.62 106 LEU A C 1
ATOM 839 O O . LEU A 1 106 ? -4.927 -2.007 9.412 1.00 86.62 106 LEU A O 1
ATOM 843 N N . GLN A 1 107 ? -6.011 -0.545 10.728 1.00 85.56 107 GLN A N 1
ATOM 844 C CA . GLN A 1 107 ? -7.124 -1.447 10.999 1.00 85.56 107 GLN A CA 1
ATOM 845 C C . GLN A 1 107 ? -8.167 -1.290 9.883 1.00 85.56 107 GLN A C 1
ATOM 847 O O . GLN A 1 107 ? -8.745 -0.207 9.773 1.00 85.56 107 GLN A O 1
ATOM 852 N N . PRO A 1 108 ? -8.460 -2.333 9.083 1.00 80.69 108 PRO A N 1
ATOM 853 C CA . PRO A 1 108 ? -9.389 -2.224 7.957 1.00 80.69 108 PRO A CA 1
ATOM 854 C C . PRO A 1 108 ? -10.762 -1.664 8.333 1.00 80.69 108 PRO A C 1
ATOM 856 O O . PRO A 1 108 ? -11.310 -0.849 7.605 1.00 80.69 108 PRO A O 1
ATOM 859 N N . ALA A 1 109 ? -11.282 -2.044 9.506 1.00 82.06 109 ALA A N 1
ATOM 860 C CA . ALA A 1 109 ? -12.579 -1.589 10.011 1.00 82.06 109 ALA A CA 1
ATOM 861 C C . ALA A 1 109 ? -12.651 -0.077 10.298 1.00 82.06 109 ALA A C 1
ATOM 863 O O . ALA A 1 109 ? -13.740 0.460 10.458 1.00 82.06 109 ALA A O 1
ATOM 864 N N . SER A 1 110 ? -11.504 0.601 10.384 1.00 83.19 110 SER A N 1
ATOM 865 C CA . SER A 1 110 ? -11.420 2.053 10.586 1.00 83.19 110 SER A CA 1
ATOM 866 C C . SER A 1 110 ? -11.252 2.842 9.283 1.00 83.19 110 SER A C 1
ATOM 868 O O . SER A 1 110 ? -11.076 4.056 9.327 1.00 83.19 110 SER A O 1
ATOM 870 N N . LEU A 1 111 ? -11.237 2.159 8.133 1.00 78.94 111 LEU A N 1
ATOM 871 C CA . LEU A 1 111 ? -11.026 2.777 6.828 1.00 78.94 111 LEU A CA 1
ATOM 872 C C . LEU A 1 111 ? -12.365 3.048 6.146 1.00 78.94 111 LEU A C 1
ATOM 874 O O . LEU A 1 111 ? -13.195 2.151 6.010 1.00 78.94 111 LEU A O 1
ATOM 878 N N . ASP A 1 112 ? -12.527 4.274 5.662 1.00 77.56 112 ASP A N 1
ATOM 879 C CA . ASP A 1 112 ? -13.610 4.674 4.773 1.00 77.56 112 ASP A CA 1
ATOM 880 C C . ASP A 1 112 ? -13.082 4.967 3.352 1.00 77.56 112 ASP A C 1
ATOM 882 O O . ASP A 1 112 ? -11.879 4.944 3.076 1.00 77.56 112 ASP A O 1
ATOM 886 N N . GLU A 1 113 ? -13.990 5.226 2.409 1.00 75.25 113 GLU A N 1
ATOM 887 C CA . GLU A 1 113 ? -13.614 5.554 1.024 1.00 75.25 113 GLU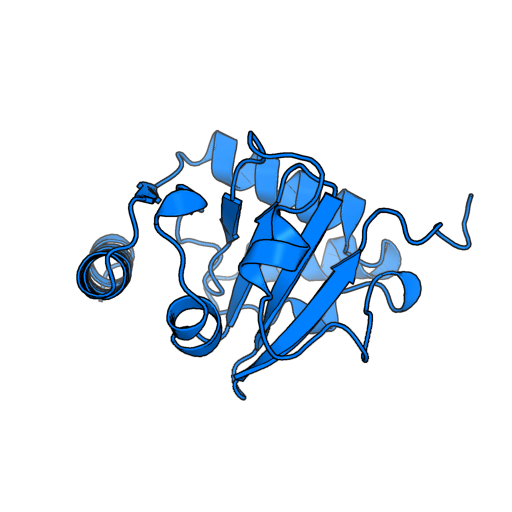 A CA 1
ATOM 888 C C . GLU A 1 113 ? -12.974 6.946 0.886 1.00 75.25 113 GLU A C 1
ATOM 890 O O . GLU A 1 113 ? -12.246 7.205 -0.081 1.00 75.25 113 GLU A O 1
ATOM 895 N N . VAL A 1 114 ? -13.232 7.842 1.846 1.00 74.06 114 VAL A N 1
ATOM 896 C CA . VAL A 1 114 ? -12.679 9.205 1.878 1.00 74.06 114 VAL A CA 1
ATOM 897 C C . VAL A 1 114 ? -11.171 9.139 2.091 1.00 74.06 114 VAL A C 1
ATOM 899 O O . VAL A 1 114 ? -10.412 9.847 1.422 1.00 74.06 114 VAL A O 1
ATOM 902 N N . TRP A 1 115 ? -10.713 8.228 2.947 1.00 75.50 115 TRP A N 1
ATOM 903 C CA . TRP A 1 115 ? -9.304 8.001 3.226 1.00 75.50 115 TRP A CA 1
ATOM 904 C C . TRP A 1 115 ? -8.476 7.715 1.965 1.00 75.50 115 TRP A C 1
ATOM 906 O O . TRP A 1 115 ? -7.434 8.345 1.769 1.00 75.50 115 TRP A O 1
ATOM 916 N N . VAL A 1 116 ? -8.962 6.832 1.081 1.00 68.12 116 VAL A N 1
ATOM 917 C CA . VAL A 1 116 ? -8.255 6.431 -0.153 1.00 68.12 116 VAL A CA 1
ATOM 918 C C . VAL A 1 116 ? -8.024 7.632 -1.078 1.00 68.12 116 VAL A C 1
ATOM 920 O O . VAL A 1 116 ? -7.033 7.687 -1.791 1.00 68.12 116 VAL A O 1
ATOM 923 N N . GLY A 1 117 ? -8.923 8.621 -1.077 1.00 65.88 117 GLY A N 1
ATOM 924 C CA . GLY A 1 117 ? -8.780 9.838 -1.885 1.00 65.88 117 GLY A CA 1
ATOM 925 C C . GLY A 1 117 ? -8.027 10.975 -1.197 1.00 65.88 117 GLY A C 1
ATOM 926 O O . GLY A 1 117 ? -7.697 11.954 -1.847 1.00 65.88 117 GLY A O 1
ATOM 927 N N . SER A 1 118 ? -7.760 10.886 0.104 1.00 68.00 118 SER A N 1
ATOM 928 C CA . SER A 1 118 ? -7.275 12.038 0.878 1.00 68.00 118 SER A CA 1
ATOM 929 C C . SER A 1 118 ? -5.748 12.172 0.890 1.00 68.00 118 SER A C 1
ATOM 931 O O . SER A 1 118 ? -5.218 13.129 1.454 1.00 68.00 118 SER A O 1
ATOM 933 N N . TRP A 1 119 ? -5.029 11.199 0.320 1.00 68.69 119 TRP A N 1
ATOM 934 C CA . TRP A 1 119 ? -3.590 11.033 0.515 1.00 68.69 119 TRP A CA 1
ATOM 935 C C . TRP A 1 119 ? -2.870 10.575 -0.750 1.00 68.69 119 TRP A C 1
ATOM 937 O O . TRP A 1 119 ? -2.809 9.376 -1.018 1.00 68.69 119 TRP A O 1
ATOM 947 N N . PRO A 1 120 ? -2.274 11.502 -1.507 1.00 67.06 120 PRO A N 1
ATOM 948 C CA . PRO A 1 120 ? -1.498 11.143 -2.678 1.00 67.06 120 PRO A CA 1
ATOM 949 C C . PRO A 1 120 ? -0.160 10.480 -2.324 1.00 67.06 120 PRO A C 1
ATOM 951 O O . PRO A 1 120 ? 0.488 10.814 -1.329 1.00 67.06 120 PRO A O 1
ATOM 954 N N . GLY A 1 121 ? 0.303 9.593 -3.202 1.00 67.06 121 GLY A N 1
ATOM 955 C CA . GLY A 1 121 ? 1.629 8.977 -3.151 1.00 67.06 121 GLY A CA 1
ATOM 956 C C . GLY A 1 121 ? 1.767 7.811 -2.172 1.00 67.06 121 GLY A C 1
ATOM 957 O O . GLY A 1 121 ? 2.881 7.520 -1.743 1.00 67.06 121 GLY A O 1
ATOM 958 N N . VAL A 1 122 ? 0.672 7.153 -1.793 1.00 74.75 122 VAL A N 1
ATOM 959 C CA . VAL A 1 122 ? 0.687 6.070 -0.799 1.00 74.75 122 VAL A CA 1
ATOM 960 C C . VAL A 1 122 ? 0.272 4.756 -1.439 1.00 74.75 122 VAL A C 1
ATOM 962 O O . VAL A 1 122 ? -0.668 4.703 -2.232 1.00 74.75 122 VAL A O 1
ATOM 965 N N . PHE A 1 123 ? 0.973 3.687 -1.081 1.00 78.75 123 PHE A N 1
ATOM 966 C CA . PHE A 1 123 ? 0.648 2.336 -1.518 1.00 78.75 123 PHE A CA 1
ATOM 967 C C . PHE A 1 123 ? -0.000 1.569 -0.373 1.00 78.75 123 PHE A C 1
ATOM 969 O O . PHE A 1 123 ? 0.532 1.575 0.733 1.00 78.75 123 PHE A O 1
ATOM 976 N N . VAL A 1 124 ? -1.116 0.896 -0.639 1.00 76.81 124 VAL A N 1
ATOM 977 C CA . VAL A 1 124 ? -1.932 0.198 0.353 1.00 76.81 124 VAL A CA 1
ATOM 978 C C . VAL A 1 124 ? -2.085 -1.254 -0.062 1.00 76.81 124 VAL A C 1
ATOM 980 O O . VAL A 1 124 ? -2.732 -1.541 -1.063 1.00 76.81 124 VAL A O 1
ATOM 983 N N . CYS A 1 125 ? -1.518 -2.176 0.705 1.00 79.56 125 CYS A N 1
ATOM 984 C CA . CYS A 1 125 ? -1.612 -3.609 0.447 1.00 79.56 125 CYS A CA 1
ATOM 985 C C . CYS A 1 125 ? -2.466 -4.298 1.500 1.00 79.56 125 CYS A C 1
ATOM 987 O O . CYS A 1 125 ? -2.368 -3.981 2.687 1.00 79.56 125 CYS A O 1
ATOM 989 N N . PHE A 1 126 ? -3.257 -5.266 1.047 1.00 74.31 126 PHE A N 1
ATOM 990 C CA . PHE A 1 126 ? -4.023 -6.162 1.893 1.00 74.31 126 PHE A CA 1
ATOM 991 C C . PHE A 1 126 ? -3.502 -7.589 1.774 1.00 74.31 126 PHE A C 1
ATOM 993 O O . PHE A 1 126 ? -3.186 -8.067 0.679 1.00 74.31 126 PHE A O 1
ATOM 1000 N N . ASP A 1 127 ? -3.492 -8.314 2.892 1.00 68.81 127 ASP A N 1
ATOM 1001 C CA . ASP A 1 127 ? -3.052 -9.716 2.925 1.00 68.81 127 ASP A CA 1
ATOM 1002 C C . ASP A 1 127 ? -3.844 -10.642 1.987 1.00 68.81 127 ASP A C 1
ATOM 1004 O O . ASP A 1 127 ? -3.335 -11.685 1.583 1.00 68.81 127 ASP A O 1
ATOM 1008 N N . ALA A 1 128 ? -5.038 -10.225 1.551 1.00 67.81 128 ALA A N 1
ATOM 1009 C CA . ALA A 1 128 ? -5.862 -10.897 0.544 1.00 67.81 128 ALA A CA 1
ATOM 1010 C C . ALA A 1 128 ? -5.245 -10.943 -0.875 1.00 67.81 128 ALA A C 1
ATOM 1012 O O . ALA A 1 128 ? -5.834 -11.524 -1.793 1.00 67.81 128 ALA A O 1
ATOM 1013 N N . GLY A 1 129 ? -4.076 -10.329 -1.069 1.00 73.00 129 GLY A N 1
ATOM 1014 C CA . GLY A 1 129 ? -3.379 -10.252 -2.348 1.00 73.00 129 GLY A CA 1
ATOM 1015 C C . GLY A 1 129 ? -3.972 -9.210 -3.291 1.00 73.00 129 GLY A C 1
ATOM 1016 O O . GLY A 1 129 ? -3.990 -9.394 -4.506 1.00 73.00 129 GLY A O 1
ATOM 1017 N N . ARG A 1 130 ? -4.481 -8.120 -2.722 1.00 79.81 130 A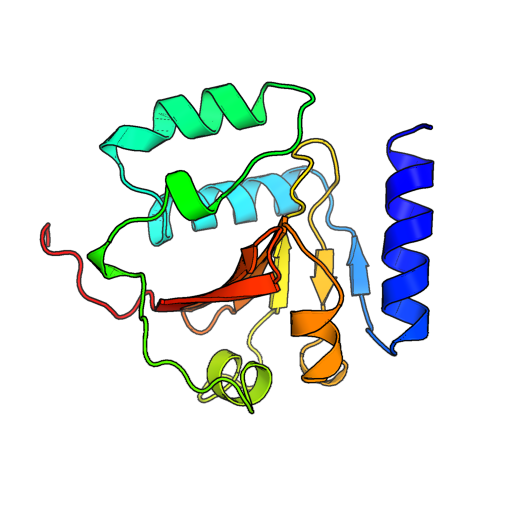RG A N 1
ATOM 1018 C CA . ARG A 1 130 ? -4.996 -6.956 -3.444 1.00 79.81 130 ARG A CA 1
ATOM 1019 C C . ARG A 1 130 ? -4.330 -5.708 -2.892 1.00 79.81 130 ARG A C 1
ATOM 1021 O O . ARG A 1 130 ? -3.989 -5.662 -1.710 1.00 79.81 130 ARG A O 1
ATOM 1028 N N . ALA A 1 131 ? -4.142 -4.710 -3.738 1.00 79.69 131 ALA A N 1
ATOM 1029 C CA . ALA A 1 131 ? -3.588 -3.435 -3.326 1.00 79.69 131 ALA A CA 1
ATOM 1030 C C . ALA A 1 131 ? -4.203 -2.267 -4.097 1.00 79.69 131 ALA A C 1
ATOM 1032 O O . ALA A 1 131 ? -4.733 -2.438 -5.195 1.00 79.69 131 ALA A O 1
ATOM 1033 N N . VAL A 1 132 ? -4.108 -1.080 -3.508 1.00 80.00 132 VAL A N 1
ATOM 1034 C CA . VAL A 1 132 ? -4.427 0.202 -4.134 1.00 80.00 132 VAL A CA 1
ATOM 1035 C C . VAL A 1 132 ? -3.221 1.113 -3.994 1.00 80.00 132 VAL A C 1
ATOM 1037 O O . VAL A 1 132 ? -2.682 1.282 -2.903 1.00 80.00 132 VAL A O 1
ATOM 1040 N N . LEU A 1 133 ? -2.815 1.720 -5.098 1.00 78.81 133 LEU A N 1
ATOM 1041 C CA . LEU A 1 133 ? -1.874 2.824 -5.123 1.00 78.81 133 LEU A CA 1
ATOM 1042 C C . LEU A 1 133 ? -2.642 4.112 -5.418 1.00 78.81 133 LEU A C 1
ATOM 1044 O O . LEU A 1 133 ? -3.406 4.168 -6.378 1.00 78.81 133 LEU A O 1
ATOM 1048 N N . VAL A 1 134 ? -2.418 5.140 -4.607 1.00 75.06 134 VAL A N 1
ATOM 1049 C CA . VAL A 1 134 ? -2.975 6.480 -4.820 1.00 75.06 134 VAL A CA 1
ATOM 1050 C C . VAL A 1 134 ? -1.843 7.369 -5.315 1.00 75.06 134 VAL A C 1
ATOM 1052 O O . VAL A 1 134 ? -0.840 7.527 -4.616 1.00 75.06 134 VAL A O 1
ATOM 1055 N N . THR A 1 135 ? -1.957 7.914 -6.522 1.00 72.38 135 THR A N 1
ATOM 1056 C CA . THR A 1 135 ? -0.917 8.760 -7.130 1.00 72.38 135 THR A CA 1
ATOM 1057 C C . THR A 1 135 ? -1.037 10.219 -6.679 1.00 72.38 135 THR A C 1
ATOM 1059 O O . THR A 1 135 ? -1.893 10.567 -5.865 1.00 72.38 135 THR A O 1
ATOM 1062 N N . LEU A 1 136 ? -0.143 11.082 -7.174 1.00 68.69 136 LEU A N 1
ATOM 1063 C CA . LEU A 1 136 ? -0.150 12.521 -6.878 1.00 68.69 136 LEU A CA 1
ATOM 1064 C C . LEU A 1 136 ? -1.351 13.257 -7.459 1.00 68.69 136 LEU A C 1
ATOM 1066 O O . LEU A 1 136 ? -1.847 14.186 -6.827 1.00 68.69 136 LEU A O 1
ATOM 1070 N N . ASP A 1 137 ? -1.841 12.787 -8.600 1.00 70.38 137 ASP A N 1
ATOM 1071 C CA . ASP A 1 137 ? -3.005 13.343 -9.284 1.00 70.38 137 ASP A CA 1
ATOM 1072 C C . ASP A 1 137 ? -4.316 12.719 -8.777 1.00 70.38 137 ASP A C 1
ATOM 1074 O O . ASP A 1 137 ? -5.356 12.825 -9.421 1.00 70.38 137 ASP A O 1
ATOM 1078 N N . TYR A 1 138 ? -4.270 12.057 -7.612 1.00 70.62 138 TYR A N 1
ATOM 1079 C CA . TYR A 1 138 ? -5.380 11.313 -7.005 1.00 70.62 138 TYR A CA 1
ATOM 1080 C C . TYR A 1 138 ? -5.906 10.159 -7.867 1.00 70.62 138 TYR A C 1
ATOM 1082 O O . TYR A 1 138 ? -6.990 9.627 -7.610 1.00 70.62 138 TYR A O 1
ATOM 1090 N N . GLU A 1 139 ? -5.122 9.724 -8.853 1.00 73.69 139 GLU A N 1
ATOM 1091 C CA . GLU A 1 139 ? -5.426 8.525 -9.618 1.00 73.69 139 GLU A CA 1
ATOM 1092 C C . GLU A 1 139 ? -5.299 7.304 -8.705 1.00 73.69 139 GLU A C 1
ATOM 1094 O O . GLU A 1 139 ? -4.335 7.154 -7.946 1.00 73.69 139 GLU A O 1
ATOM 1099 N N . ARG A 1 140 ? -6.300 6.426 -8.764 1.00 78.44 140 ARG A N 1
ATOM 1100 C CA . ARG A 1 140 ? -6.320 5.172 -8.016 1.00 78.44 140 ARG A CA 1
ATOM 1101 C C . ARG A 1 140 ? -5.949 4.044 -8.961 1.00 78.44 140 ARG A C 1
ATOM 1103 O O . ARG A 1 140 ? -6.709 3.707 -9.862 1.00 78.44 140 ARG A O 1
ATOM 1110 N N . ILE A 1 141 ? -4.792 3.445 -8.720 1.00 76.75 141 ILE A N 1
ATOM 1111 C CA . ILE A 1 141 ? -4.297 2.300 -9.474 1.00 76.75 141 ILE A CA 1
ATOM 1112 C C . ILE A 1 141 ? -4.529 1.055 -8.628 1.00 76.75 141 ILE A C 1
ATOM 1114 O O . ILE A 1 141 ? -3.920 0.862 -7.573 1.00 76.75 141 ILE A O 1
ATOM 1118 N N . PHE A 1 142 ? -5.427 0.198 -9.092 1.00 78.62 142 PHE A N 1
ATOM 1119 C CA . PHE A 1 142 ? -5.780 -1.029 -8.397 1.00 78.62 142 PHE A CA 1
ATOM 1120 C C . PHE A 1 142 ? -4.905 -2.173 -8.883 1.00 78.62 142 PHE A C 1
ATOM 1122 O O . PHE A 1 142 ? -4.688 -2.332 -10.082 1.00 78.62 142 PHE A O 1
ATOM 1129 N N . CYS A 1 143 ? -4.407 -2.971 -7.942 1.00 77.44 143 CYS A N 1
ATOM 1130 C CA . CYS A 1 143 ? -3.491 -4.061 -8.228 1.00 77.44 143 CYS A CA 1
ATOM 1131 C C . CYS A 1 143 ? -4.000 -5.396 -7.670 1.00 77.44 143 CYS A C 1
ATOM 1133 O O . CYS A 1 143 ? -4.402 -5.471 -6.506 1.00 77.44 143 CYS A O 1
ATOM 1135 N N . ASN A 1 144 ? -3.940 -6.472 -8.460 1.00 76.00 144 ASN A N 1
ATOM 1136 C CA . ASN A 1 144 ? -4.355 -7.815 -8.031 1.00 76.00 144 ASN A CA 1
ATOM 1137 C C . ASN A 1 144 ? -3.220 -8.841 -8.187 1.00 76.00 144 ASN A C 1
ATOM 1139 O O . ASN A 1 144 ? -2.753 -9.096 -9.292 1.00 76.00 144 ASN A O 1
ATOM 1143 N N . LEU A 1 145 ? -2.833 -9.494 -7.087 1.00 67.88 145 LEU A N 1
ATOM 1144 C CA . LEU A 1 145 ? -1.798 -10.538 -7.060 1.00 67.88 145 LEU A CA 1
ATOM 1145 C C . LEU A 1 145 ? -2.266 -11.886 -7.604 1.00 67.88 145 LEU A C 1
ATOM 1147 O O . LEU A 1 145 ? -1.448 -12.766 -7.859 1.00 67.88 145 LEU A O 1
ATOM 1151 N N . ARG A 1 146 ? -3.582 -12.067 -7.764 1.00 65.19 146 ARG A N 1
ATOM 1152 C CA . ARG A 1 146 ? -4.155 -13.246 -8.423 1.00 65.19 146 ARG A CA 1
ATOM 1153 C C . ARG A 1 146 ? -4.158 -13.120 -9.948 1.00 65.19 146 ARG A C 1
ATOM 1155 O O . ARG A 1 146 ? -4.484 -14.101 -10.613 1.00 65.19 146 ARG A O 1
ATOM 1162 N N . GLY A 1 147 ? -3.797 -11.954 -10.497 1.00 55.62 147 GLY A N 1
ATOM 1163 C CA . GLY A 1 147 ? -3.429 -11.836 -11.906 1.00 55.62 147 GLY A CA 1
ATOM 1164 C C . GLY A 1 147 ? -2.206 -12.714 -12.141 1.00 55.62 147 GLY A C 1
ATOM 1165 O O . GLY A 1 147 ? -1.152 -12.483 -11.548 1.00 55.62 147 GLY A O 1
ATOM 1166 N N . ARG A 1 148 ? -2.364 -13.801 -12.902 1.00 45.81 148 ARG A N 1
ATOM 1167 C CA . ARG A 1 148 ? -1.240 -14.688 -13.211 1.00 45.81 148 ARG A CA 1
ATOM 1168 C C . ARG A 1 148 ? -0.162 -13.872 -13.916 1.00 45.81 148 ARG A C 1
ATOM 1170 O O . ARG A 1 148 ? -0.449 -13.231 -14.920 1.00 45.81 148 ARG A O 1
ATOM 1177 N N . SER A 1 149 ? 1.064 -13.959 -13.401 1.00 38.34 149 SER A N 1
ATOM 1178 C CA . SER A 1 149 ? 2.251 -13.548 -14.148 1.00 38.34 149 SER A CA 1
ATOM 1179 C C . SER A 1 149 ? 2.263 -14.266 -15.500 1.00 38.34 149 SER A C 1
ATOM 1181 O O . SER A 1 149 ? 2.080 -15.486 -15.498 1.00 38.34 149 SER A O 1
ATOM 1183 N N . PRO A 1 150 ? 2.520 -13.586 -16.633 1.00 37.28 150 PRO A N 1
ATOM 1184 C CA . PRO A 1 150 ? 2.789 -14.266 -17.899 1.00 37.28 150 PRO A CA 1
ATOM 1185 C C . PRO A 1 150 ? 4.099 -15.079 -17.861 1.00 37.28 150 PRO A C 1
ATOM 1187 O O . PRO A 1 150 ? 4.375 -15.828 -18.789 1.00 37.28 150 PRO A O 1
ATOM 1190 N N . TYR A 1 151 ? 4.892 -14.957 -16.789 1.00 37.91 151 TYR A N 1
ATOM 1191 C CA . TYR A 1 151 ? 6.154 -15.671 -16.570 1.00 37.91 151 TYR A CA 1
ATOM 1192 C C . TYR A 1 151 ? 6.036 -16.850 -15.583 1.00 37.91 151 TYR A C 1
ATOM 1194 O O . TYR A 1 151 ? 6.985 -17.134 -14.852 1.00 37.91 151 TYR A O 1
ATOM 1202 N N . ARG A 1 152 ? 4.876 -17.513 -15.504 1.00 37.00 152 ARG A N 1
ATOM 1203 C CA . ARG A 1 152 ? 4.706 -18.774 -14.762 1.00 37.00 152 ARG A CA 1
ATOM 1204 C C . ARG A 1 152 ? 4.119 -19.869 -15.633 1.00 37.00 152 ARG A C 1
ATOM 1206 O O . ARG A 1 152 ? 3.106 -19.584 -16.305 1.00 37.00 152 ARG A O 1
#

Organism: NCBI:txid1192034

pLDDT: mean 78.95, std 11.01, range [37.0, 92.44]

Foldseek 3Di:
DDLVVVLCVVVVVCVVLQWDKDFDDPVVQVVVVVVCCVQFFDPVCSVVVVVVLPDQDFAQCVVGGDPLFWDPDDDLAPPLVVQCPPPVPKWKKKDASGSPHTIMTTNSVRDHSVVLQPDARMKIHIPQQKIWHQHPVRDITIGGSPRDDPVD

Secondary structure (DSSP, 8-state):
--HHHHHHHHHHHHHHTT--EEEPPHHHHHHHHHHHHHHHB-GGGHHHHHHHHTSSS---GGGGB-TTTEETTS-SS-HHHHHHTT-TTPPEEEE-SSTTSPPEEE-GGG--HHHHHS-TTEEEEETTTEEEEE-TT--EEEEETTS--TT-